Protein AF-F9XKU7-F1 (afdb_monomer)

Radius of gyration: 11.06 Å; Cα contacts (8 Å, |Δi|>4): 76; chains: 1; bounding box: 26×19×31 Å

Sequence (55 aa):
RQAVRTMVRSTVTEEDLAGEELCCGICREDFVVGGDWATLPCGHHFHSDCVTPWL

Foldseek 3Di:
DDFAPDWDKDFDAPVNVVPDQQAAPQPRHTHDHRFIWIAGPVGHIHHPVRCVVVD

Solvent-accessible surface area (backbone atoms only — not comparable to full-atom values): 3543 Å² total; per-residue (Å²): 142,86,84,77,91,63,58,46,76,49,66,38,44,69,72,70,58,72,78,49,95,56,52,18,88,79,82,72,44,69,73,48,72,74,36,59,30,26,35,39,85,86,72,53,61,31,41,48,75,69,55,51,87,81,111

Nearest PDB structures (foldseek):
  7bvw-assembly2_B  TM=8.547E-01  e=2.941E-03  Arabidopsis thaliana
  7ojx-assembly1_A  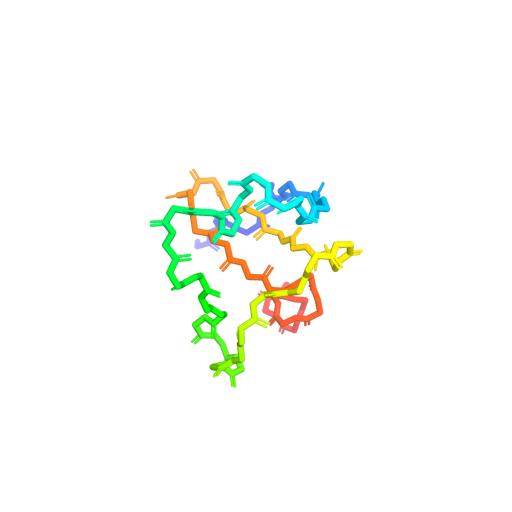TM=7.995E-01  e=2.269E-03  Homo sapiens
  1x4j-assembly1_A  TM=8.135E-01  e=1.992E-03  Homo sapiens
  7bvw-assembly1_A  TM=8.336E-01  e=5.627E-03  Arabidopsis thaliana
  4v3l-assembly1_C  TM=8.205E-01  e=4.942E-03  Homo sapiens

Mean predicted aligned error: 6.13 Å

Secondary structure (DSSP, 8-state):
----S-PEEEEPPHHHHSSS--B-TTT--B--TT-EEEE-TTS-EEEHHHHGGG-

Structure (mmCIF, N/CA/C/O backbone):
data_AF-F9XKU7-F1
#
_entry.id   AF-F9XKU7-F1
#
loop_
_atom_site.group_PDB
_atom_site.id
_atom_site.type_symbol
_atom_site.label_atom_id
_atom_site.label_alt_id
_atom_site.label_comp_id
_atom_site.label_asym_id
_atom_site.label_entity_id
_atom_site.label_seq_id
_atom_site.pdbx_PDB_ins_code
_atom_site.Cartn_x
_atom_site.Cartn_y
_atom_site.Cartn_z
_atom_site.occupancy
_atom_site.B_iso_or_equiv
_atom_site.auth_seq_id
_atom_site.auth_comp_id
_atom_site.auth_asym_id
_atom_site.auth_atom_id
_atom_site.pdbx_PDB_model_num
ATOM 1 N N . ARG A 1 1 ? -9.846 2.394 19.303 1.00 44.88 1 ARG A N 1
ATOM 2 C CA . ARG A 1 1 ? -8.935 1.684 18.375 1.00 44.88 1 ARG A CA 1
ATOM 3 C C . ARG A 1 1 ? -9.481 1.887 16.963 1.00 44.88 1 ARG A C 1
ATOM 5 O O . ARG A 1 1 ? -10.338 1.126 16.556 1.00 44.88 1 ARG A O 1
ATOM 12 N N . GLN A 1 2 ? -9.133 2.984 16.289 1.00 48.91 2 GLN A N 1
ATOM 13 C CA . GLN A 1 2 ? -9.658 3.311 14.955 1.00 48.91 2 GLN A CA 1
ATOM 14 C C . GLN A 1 2 ? -8.502 3.888 14.138 1.00 48.91 2 GLN A C 1
ATOM 16 O O . GLN A 1 2 ? -8.114 5.024 14.380 1.00 48.91 2 GLN A O 1
ATOM 21 N N . ALA A 1 3 ? -7.910 3.093 13.246 1.00 53.62 3 ALA A N 1
ATOM 22 C CA . ALA A 1 3 ? -6.794 3.545 12.407 1.00 53.62 3 ALA A CA 1
ATOM 23 C C . ALA A 1 3 ? -6.936 3.175 10.919 1.00 53.62 3 ALA A C 1
ATOM 25 O O . ALA A 1 3 ? -6.070 3.530 10.133 1.00 53.62 3 ALA A O 1
ATOM 26 N N . VAL A 1 4 ? -8.016 2.498 10.504 1.00 54.06 4 VAL A N 1
ATOM 27 C CA . VAL A 1 4 ? -8.087 1.873 9.162 1.00 54.06 4 VAL A CA 1
ATOM 28 C C . VAL A 1 4 ? -9.060 2.588 8.207 1.0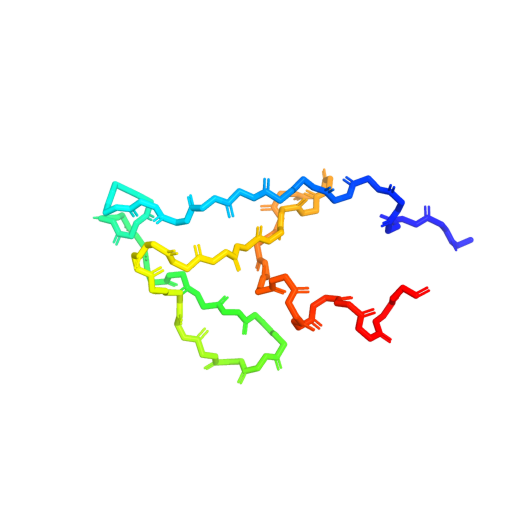0 54.06 4 VAL A C 1
ATOM 30 O O . VAL A 1 4 ? -9.283 2.152 7.088 1.00 54.06 4 VAL A O 1
ATOM 33 N N . ARG A 1 5 ? -9.647 3.725 8.595 1.00 59.66 5 ARG A N 1
ATOM 34 C CA . ARG A 1 5 ? -10.757 4.323 7.827 1.00 59.66 5 ARG A CA 1
ATOM 35 C C . ARG A 1 5 ? -10.363 5.136 6.586 1.00 59.66 5 ARG A C 1
ATOM 37 O O . ARG A 1 5 ? -11.256 5.516 5.837 1.00 59.66 5 ARG A O 1
ATOM 44 N N . THR A 1 6 ? -9.075 5.384 6.353 1.00 66.44 6 THR A N 1
ATOM 45 C CA . THR A 1 6 ? -8.613 6.266 5.265 1.00 66.44 6 THR A CA 1
ATOM 46 C C . THR A 1 6 ? -7.424 5.659 4.523 1.00 66.44 6 THR A C 1
ATOM 48 O O . THR A 1 6 ? -6.341 6.236 4.483 1.00 66.44 6 THR A O 1
ATOM 51 N N . MET A 1 7 ? -7.601 4.453 3.985 1.00 77.62 7 MET A N 1
ATOM 52 C CA . MET A 1 7 ? -6.638 3.879 3.043 1.00 77.62 7 MET A CA 1
ATOM 53 C C . MET A 1 7 ? -6.841 4.492 1.655 1.00 77.62 7 MET A C 1
ATOM 55 O O . MET A 1 7 ? -7.977 4.656 1.204 1.00 77.62 7 MET A O 1
ATOM 59 N N . VAL A 1 8 ? -5.746 4.844 0.991 1.00 85.69 8 VAL A N 1
ATOM 60 C CA . VAL A 1 8 ? -5.765 5.348 -0.386 1.00 85.69 8 VAL A CA 1
ATOM 61 C C . VAL A 1 8 ? -5.436 4.186 -1.306 1.00 85.69 8 VAL A C 1
ATOM 63 O O . VAL A 1 8 ? -4.414 3.536 -1.116 1.00 85.69 8 VAL A O 1
ATOM 66 N N . ARG A 1 9 ? -6.307 3.909 -2.279 1.00 88.88 9 ARG A N 1
ATOM 67 C CA . ARG A 1 9 ? -6.043 2.904 -3.313 1.00 88.88 9 ARG A CA 1
ATOM 68 C C . ARG A 1 9 ? -5.330 3.561 -4.483 1.00 88.88 9 ARG A C 1
ATOM 70 O O . ARG A 1 9 ? -5.797 4.586 -4.977 1.00 88.88 9 ARG A O 1
ATOM 77 N N . SER A 1 10 ? -4.255 2.931 -4.926 1.00 90.62 10 SER A N 1
ATOM 78 C CA . SER A 1 10 ? -3.437 3.382 -6.048 1.00 90.62 10 SER A CA 1
ATOM 79 C C . SER A 1 10 ? -2.983 2.181 -6.876 1.00 90.62 10 SER A C 1
ATOM 81 O O . SER A 1 10 ? -3.089 1.033 -6.441 1.00 90.62 10 SER A O 1
ATOM 83 N N . THR A 1 11 ? -2.485 2.446 -8.077 1.00 92.06 11 THR A N 1
ATOM 84 C CA . THR A 1 11 ? -1.930 1.424 -8.968 1.00 92.06 11 THR A CA 1
ATOM 85 C C . THR A 1 11 ? -0.414 1.491 -8.919 1.00 92.06 11 THR A C 1
ATOM 87 O O . THR A 1 11 ? 0.144 2.585 -8.923 1.00 92.06 11 THR A O 1
ATOM 90 N N . VAL A 1 12 ? 0.231 0.331 -8.874 1.00 90.75 12 VAL A N 1
ATOM 91 C CA . VAL A 1 12 ? 1.688 0.198 -8.874 1.00 90.75 12 VAL A CA 1
ATOM 92 C C . VAL A 1 12 ? 2.215 0.517 -10.268 1.00 90.75 12 VAL A C 1
ATOM 94 O O . VAL A 1 12 ? 1.780 -0.079 -11.257 1.00 90.75 12 VAL A O 1
ATOM 97 N N . THR A 1 13 ? 3.154 1.448 -10.361 1.00 90.44 13 THR A N 1
ATOM 98 C CA . THR A 1 13 ? 3.845 1.797 -11.606 1.00 90.44 13 THR A CA 1
ATOM 99 C C . THR A 1 13 ? 5.230 1.151 -11.663 1.00 90.44 13 THR A C 1
ATOM 101 O O . THR A 1 13 ? 5.756 0.677 -10.658 1.00 90.44 13 THR A O 1
ATOM 104 N N . GLU A 1 14 ? 5.845 1.117 -12.847 1.00 88.88 14 GLU A N 1
ATOM 105 C CA . GLU A 1 14 ? 7.236 0.654 -12.994 1.00 88.88 14 GLU A CA 1
ATOM 106 C C . GLU A 1 14 ? 8.210 1.495 -12.159 1.00 88.88 14 GLU A C 1
ATOM 108 O O . GLU A 1 14 ? 9.186 0.964 -11.636 1.00 88.88 14 GLU A O 1
ATOM 113 N N . GLU A 1 15 ? 7.925 2.789 -11.986 1.00 87.94 15 GLU A N 1
ATOM 114 C CA . GLU A 1 15 ? 8.744 3.705 -11.188 1.00 87.94 15 GLU A CA 1
ATOM 115 C C . GLU A 1 15 ? 8.687 3.373 -9.690 1.00 87.94 15 GLU A C 1
ATOM 117 O O . GLU A 1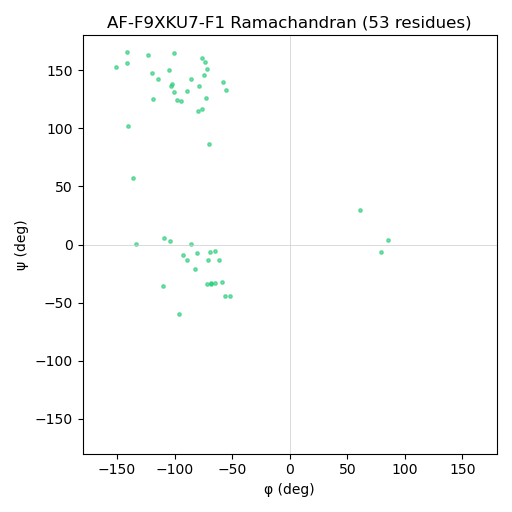 15 ? 9.705 3.479 -9.009 1.00 87.94 15 GLU A O 1
ATOM 122 N N . ASP A 1 16 ? 7.538 2.901 -9.191 1.00 86.12 16 ASP A N 1
ATOM 123 C CA . ASP A 1 16 ? 7.381 2.486 -7.790 1.00 86.12 16 ASP A CA 1
ATOM 124 C C . ASP A 1 16 ? 8.254 1.266 -7.450 1.00 86.12 16 ASP A C 1
ATOM 126 O O . ASP A 1 16 ? 8.763 1.156 -6.336 1.00 86.12 16 ASP A O 1
ATOM 130 N N . LEU A 1 17 ? 8.462 0.361 -8.414 1.00 84.12 17 LEU A N 1
ATOM 131 C CA . LEU A 1 17 ? 9.270 -0.856 -8.249 1.00 84.12 17 LEU A CA 1
ATOM 132 C C . LEU A 1 17 ? 10.740 -0.676 -8.653 1.00 84.12 17 LEU A C 1
ATOM 134 O O . LEU A 1 17 ? 11.561 -1.557 -8.407 1.00 84.12 17 LEU A O 1
ATOM 138 N N . ALA A 1 18 ? 11.099 0.453 -9.269 1.00 81.88 18 ALA A N 1
ATOM 139 C CA . ALA A 1 18 ? 12.456 0.708 -9.749 1.00 81.88 18 ALA A CA 1
ATOM 140 C C . ALA A 1 18 ? 13.477 0.957 -8.618 1.00 81.88 18 ALA A C 1
ATOM 142 O O . ALA A 1 18 ? 14.681 0.973 -8.881 1.00 81.88 18 ALA A O 1
ATOM 143 N N . GLY A 1 19 ? 13.012 1.182 -7.382 1.00 65.75 19 GLY A N 1
ATOM 144 C CA . GLY A 1 19 ? 13.847 1.597 -6.251 1.00 65.75 19 GLY A CA 1
ATOM 145 C C . GLY A 1 19 ? 14.054 0.556 -5.148 1.00 65.75 19 GLY A C 1
ATOM 146 O O . GLY A 1 19 ? 15.144 0.519 -4.583 1.00 65.75 19 GLY A O 1
ATOM 147 N N . GLU A 1 20 ? 13.055 -0.277 -4.832 1.00 65.50 20 GLU A N 1
ATOM 148 C CA . GLU A 1 20 ? 13.097 -1.223 -3.704 1.00 65.50 20 GLU A CA 1
ATOM 149 C C . GLU A 1 20 ? 12.232 -2.472 -3.963 1.00 65.50 20 GLU A C 1
ATOM 151 O O . GLU A 1 20 ? 11.226 -2.415 -4.671 1.00 65.50 20 GLU A O 1
ATOM 156 N N . GLU A 1 21 ? 12.601 -3.602 -3.348 1.00 66.62 21 GLU A N 1
ATOM 157 C CA . GLU A 1 21 ? 11.779 -4.819 -3.293 1.00 66.62 21 GLU A CA 1
ATOM 158 C C . GLU A 1 21 ? 10.561 -4.573 -2.385 1.00 66.62 21 GLU A C 1
ATOM 160 O O . GLU A 1 21 ? 10.585 -4.804 -1.172 1.00 66.62 21 GLU A O 1
ATOM 165 N N . LEU A 1 22 ? 9.487 -4.035 -2.965 1.00 82.88 22 LEU A N 1
ATOM 166 C CA . LEU A 1 22 ? 8.230 -3.814 -2.262 1.00 82.88 22 LEU A CA 1
ATOM 167 C C . LEU A 1 22 ? 7.459 -5.139 -2.179 1.00 82.88 22 LEU A C 1
ATOM 169 O O . LEU A 1 22 ? 6.995 -5.672 -3.187 1.00 82.88 22 LEU A O 1
ATOM 173 N N . CYS A 1 23 ? 7.275 -5.637 -0.954 1.00 88.31 23 CYS A N 1
ATOM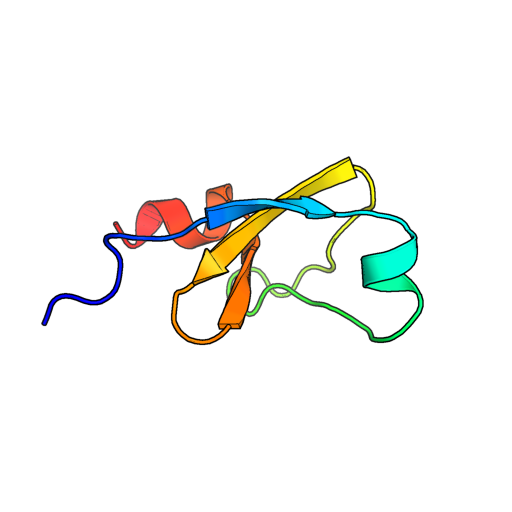 174 C CA . CYS A 1 23 ? 6.475 -6.827 -0.674 1.00 88.31 23 CYS A CA 1
ATOM 175 C C . CYS A 1 23 ? 5.295 -6.512 0.249 1.00 88.31 23 CYS A C 1
ATOM 177 O O . CYS A 1 23 ? 5.353 -5.658 1.141 1.00 88.31 23 CYS A O 1
ATOM 179 N N . CYS A 1 24 ? 4.198 -7.237 0.064 1.00 90.00 24 CYS A N 1
ATOM 180 C CA . CYS A 1 24 ? 3.052 -7.135 0.944 1.00 90.00 24 CYS A CA 1
ATOM 181 C C . CYS A 1 24 ? 3.337 -7.865 2.264 1.00 90.00 24 CYS A C 1
ATOM 183 O O . CYS A 1 24 ? 3.432 -9.088 2.303 1.00 90.00 24 CYS A O 1
ATOM 185 N N . GLY A 1 25 ? 3.362 -7.145 3.389 1.00 86.62 25 GLY A N 1
ATOM 186 C CA . GLY A 1 25 ? 3.594 -7.743 4.715 1.00 86.62 25 GLY A CA 1
ATOM 187 C C . GLY A 1 25 ? 2.514 -8.728 5.206 1.00 86.62 25 GLY A C 1
ATOM 188 O O . GLY A 1 25 ? 2.687 -9.331 6.264 1.00 86.62 25 GLY A O 1
ATOM 189 N N . ILE A 1 26 ? 1.407 -8.888 4.467 1.00 88.31 26 ILE A N 1
ATOM 190 C CA . ILE A 1 26 ? 0.288 -9.787 4.800 1.00 88.31 26 ILE A CA 1
ATOM 191 C C . ILE A 1 26 ? 0.442 -11.131 4.082 1.00 88.31 26 ILE A C 1
ATOM 193 O O . ILE A 1 26 ? 0.539 -12.162 4.745 1.00 88.31 26 ILE A O 1
ATOM 197 N N . CYS A 1 27 ? 0.483 -11.130 2.745 1.00 91.06 27 CYS A N 1
ATOM 198 C CA . CYS A 1 27 ? 0.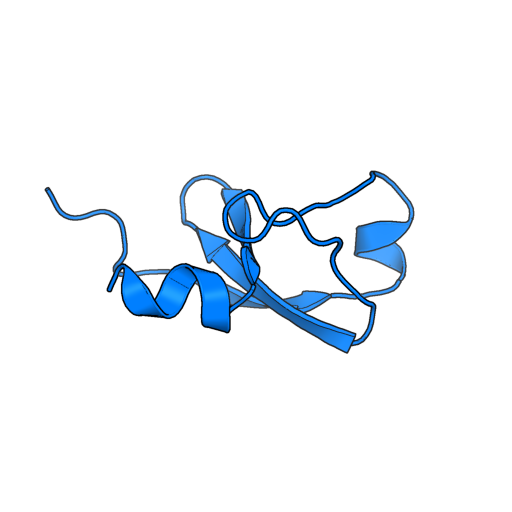632 -12.357 1.955 1.00 91.06 27 CYS A CA 1
ATOM 199 C C . CYS A 1 27 ? 2.094 -12.741 1.679 1.00 91.06 27 CYS A C 1
ATOM 201 O O . CYS A 1 27 ? 2.357 -13.889 1.340 1.00 91.06 27 CYS A O 1
ATOM 203 N N . ARG A 1 28 ? 3.045 -11.825 1.918 1.00 88.69 28 ARG A N 1
ATOM 204 C CA . ARG A 1 28 ? 4.481 -11.974 1.616 1.00 88.69 28 ARG A CA 1
ATOM 205 C C . ARG A 1 28 ? 4.775 -12.172 0.128 1.00 88.69 28 ARG A C 1
ATOM 207 O O . ARG A 1 28 ? 5.753 -12.824 -0.216 1.00 88.69 28 ARG A O 1
ATOM 214 N N . GLU A 1 29 ? 3.926 -11.612 -0.727 1.00 90.25 29 GLU A N 1
ATOM 215 C CA . GLU A 1 29 ? 4.120 -11.578 -2.178 1.00 90.25 29 GLU A CA 1
ATOM 216 C C . GLU A 1 29 ? 4.540 -10.177 -2.623 1.00 90.25 29 GLU A C 1
ATOM 218 O O . GLU A 1 29 ? 4.165 -9.178 -1.996 1.00 90.25 29 GLU A O 1
ATOM 223 N N . ASP A 1 30 ? 5.309 -10.122 -3.704 1.00 90.31 30 ASP A N 1
ATOM 224 C CA . ASP A 1 30 ? 5.773 -8.886 -4.324 1.00 90.31 30 ASP A CA 1
ATOM 225 C C . ASP A 1 30 ? 4.639 -8.152 -5.038 1.00 90.31 30 ASP A C 1
ATOM 227 O O . ASP A 1 30 ? 3.687 -8.758 -5.541 1.00 90.31 30 ASP A O 1
ATOM 231 N N . PHE A 1 31 ? 4.755 -6.828 -5.105 1.00 90.19 31 PHE A N 1
ATOM 232 C CA . PHE A 1 31 ? 3.852 -6.030 -5.922 1.00 90.19 31 PHE A CA 1
ATOM 233 C C . PHE A 1 31 ? 4.191 -6.170 -7.406 1.00 90.19 31 PHE A C 1
ATOM 235 O O . PHE A 1 31 ? 5.351 -6.275 -7.803 1.00 90.19 31 PHE A O 1
ATOM 242 N N . VAL A 1 32 ? 3.157 -6.122 -8.243 1.00 89.56 32 VAL A N 1
ATOM 243 C CA . VAL A 1 32 ? 3.287 -6.197 -9.701 1.00 89.56 32 VAL A CA 1
ATOM 244 C C . VAL A 1 32 ? 2.862 -4.885 -10.341 1.00 89.56 32 VAL A C 1
ATOM 246 O O . VAL A 1 32 ? 1.891 -4.265 -9.908 1.00 89.56 32 VAL A O 1
ATOM 249 N N . VAL A 1 33 ? 3.562 -4.480 -11.401 1.00 90.88 33 VAL A N 1
ATOM 250 C CA . VAL A 1 33 ? 3.189 -3.314 -12.215 1.00 90.88 33 VAL A CA 1
ATOM 251 C C . VAL A 1 33 ? 1.759 -3.475 -12.723 1.00 90.88 33 VAL A C 1
ATOM 253 O O . VAL A 1 33 ? 1.382 -4.526 -13.239 1.00 90.88 33 VAL A O 1
ATOM 256 N N . GLY A 1 34 ? 0.960 -2.421 -12.585 1.00 89.56 34 GLY A N 1
ATOM 257 C CA . GLY A 1 34 ? -0.455 -2.425 -12.942 1.00 89.56 34 GLY A CA 1
ATOM 258 C C . GLY A 1 34 ? -1.359 -3.092 -11.903 1.00 89.56 34 GLY A C 1
ATOM 259 O O . GLY A 1 34 ? -2.577 -3.020 -12.047 1.00 89.56 34 GLY A O 1
ATOM 260 N N . GLY A 1 35 ? -0.795 -3.705 -10.858 1.00 89.19 35 GLY A N 1
ATOM 261 C CA . GLY A 1 35 ? -1.540 -4.212 -9.713 1.00 89.19 35 GLY A CA 1
ATOM 262 C C . GLY A 1 35 ? -2.022 -3.083 -8.807 1.00 89.19 35 GLY A C 1
ATOM 263 O O . GLY A 1 35 ? -1.462 -1.985 -8.794 1.00 89.19 35 GLY A O 1
ATOM 264 N N . ASP A 1 36 ? -3.073 -3.344 -8.036 1.00 90.62 36 ASP A N 1
ATOM 265 C CA . ASP A 1 36 ? -3.617 -2.373 -7.095 1.00 90.62 36 ASP A CA 1
ATOM 266 C C . ASP A 1 36 ? -3.177 -2.622 -5.649 1.00 90.62 36 ASP A C 1
ATOM 268 O O . ASP A 1 36 ? -3.299 -3.708 -5.074 1.00 90.62 36 ASP A O 1
ATOM 272 N N . TRP A 1 37 ? -2.708 -1.545 -5.026 1.00 90.94 37 TRP A N 1
ATOM 273 C CA . TRP A 1 37 ? -2.319 -1.514 -3.626 1.00 90.94 37 TRP A CA 1
ATOM 274 C C . TRP A 1 37 ? -3.090 -0.445 -2.855 1.00 90.94 37 TRP A C 1
ATOM 276 O O . TRP A 1 37 ? -3.701 0.471 -3.410 1.00 90.94 37 TRP A O 1
ATOM 286 N N . ALA A 1 38 ? -3.067 -0.575 -1.542 1.00 89.94 38 ALA A N 1
ATOM 287 C CA . ALA A 1 38 ? -3.629 0.355 -0.598 1.00 89.94 38 ALA A CA 1
ATOM 288 C C . ALA A 1 38 ? -2.509 0.887 0.2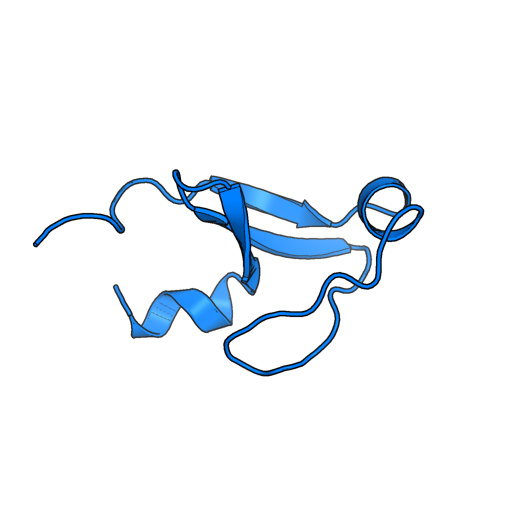98 1.00 89.94 38 ALA A C 1
ATOM 290 O O . ALA A 1 38 ? -1.803 0.119 0.958 1.00 89.94 38 ALA A O 1
ATOM 291 N N . THR A 1 39 ? -2.385 2.210 0.348 1.00 88.50 39 THR A N 1
ATOM 292 C CA . THR A 1 39 ? -1.479 2.916 1.250 1.00 88.50 39 THR A CA 1
ATOM 293 C C . THR A 1 39 ? -2.241 3.320 2.505 1.00 88.50 39 THR A C 1
ATOM 295 O O . THR A 1 39 ? -3.267 4.008 2.442 1.00 88.50 39 THR A O 1
ATOM 298 N N . LEU A 1 40 ? -1.751 2.897 3.669 1.00 85.81 40 LEU A N 1
ATOM 299 C CA . LEU A 1 40 ? -2.288 3.332 4.958 1.00 85.81 40 LEU A CA 1
ATOM 300 C C . LEU A 1 40 ? -1.823 4.758 5.291 1.00 85.81 40 LEU A C 1
ATOM 302 O O . LEU A 1 40 ? -0.773 5.190 4.820 1.00 85.81 40 LEU A O 1
ATOM 306 N N . PRO A 1 41 ? -2.512 5.472 6.203 1.00 83.25 41 PRO A N 1
ATOM 307 C CA . PRO A 1 41 ? -2.072 6.792 6.667 1.00 83.25 41 PRO A CA 1
ATOM 308 C C . PRO A 1 41 ? -0.701 6.784 7.371 1.00 83.25 41 PRO A C 1
ATOM 310 O O . PRO A 1 41 ? -0.117 7.841 7.580 1.00 83.25 41 PRO A O 1
ATOM 313 N N . CYS A 1 42 ? -0.179 5.610 7.742 1.00 84.44 42 CYS A N 1
ATOM 314 C CA . CYS A 1 42 ? 1.182 5.436 8.252 1.00 84.44 42 CYS A CA 1
ATOM 315 C C . CYS A 1 42 ? 2.246 5.253 7.151 1.00 84.44 42 CYS A C 1
ATOM 317 O O . CYS A 1 42 ? 3.406 5.047 7.490 1.00 84.44 42 CYS A O 1
ATOM 319 N N . GLY A 1 43 ? 1.864 5.279 5.869 1.00 81.06 43 GLY A N 1
ATOM 320 C CA . GLY A 1 43 ? 2.768 5.153 4.719 1.00 81.06 43 GLY A CA 1
ATOM 321 C C . GLY A 1 43 ? 3.096 3.720 4.285 1.00 81.06 43 GLY A C 1
ATOM 322 O O . GLY A 1 43 ? 3.901 3.539 3.382 1.00 81.06 43 GLY A O 1
ATOM 323 N N . HIS A 1 44 ? 2.493 2.698 4.899 1.00 86.50 44 HIS A N 1
ATOM 324 C CA . HIS A 1 44 ? 2.720 1.302 4.506 1.00 86.50 44 HIS A CA 1
ATOM 325 C C . HIS A 1 44 ? 1.803 0.876 3.355 1.00 86.50 44 HIS A C 1
ATOM 327 O O . HIS A 1 44 ? 0.621 1.232 3.348 1.00 86.50 44 HIS A O 1
ATOM 333 N N . HIS A 1 45 ? 2.342 0.062 2.446 1.00 88.62 45 HIS A N 1
ATOM 334 C CA . HIS A 1 45 ? 1.666 -0.455 1.256 1.00 88.62 45 HIS A CA 1
ATOM 335 C C . HIS A 1 45 ? 1.246 -1.91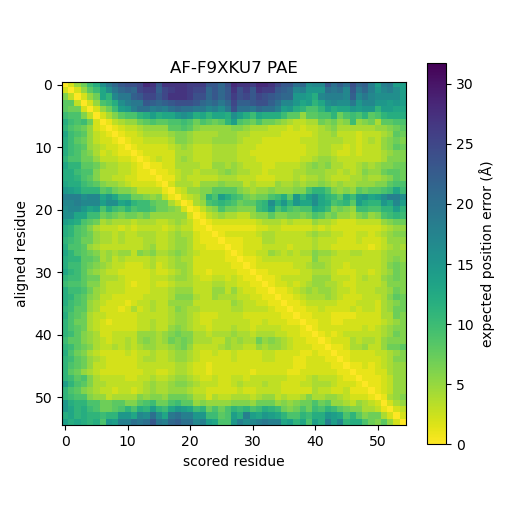9 1.438 1.00 88.62 45 HIS A C 1
ATOM 337 O O . HIS A 1 45 ? 2.025 -2.746 1.914 1.00 88.62 45 HIS A O 1
ATOM 343 N N . PHE A 1 46 ? 0.024 -2.258 1.029 1.00 90.38 46 PHE A N 1
ATOM 344 C CA . PHE A 1 46 ? -0.494 -3.633 1.009 1.00 90.38 46 PHE A CA 1
ATOM 345 C C . PHE A 1 46 ? -1.342 -3.858 -0.236 1.00 90.38 46 PHE A C 1
ATOM 347 O O . PHE A 1 46 ? -1.910 -2.903 -0.748 1.00 90.38 46 PHE A O 1
ATOM 354 N N . HIS A 1 47 ? -1.505 -5.096 -0.705 1.00 91.44 47 HIS A N 1
ATOM 355 C CA . HIS A 1 47 ? -2.511 -5.364 -1.736 1.00 91.44 47 HIS A CA 1
ATOM 356 C C . HIS A 1 47 ? -3.894 -4.948 -1.235 1.00 91.44 47 HIS A C 1
ATOM 358 O O . HIS A 1 47 ? -4.231 -5.194 -0.069 1.00 91.44 47 HIS A O 1
ATOM 364 N N . SER A 1 48 ? -4.696 -4.346 -2.118 1.00 88.19 48 SER A N 1
ATOM 365 C CA . SER A 1 48 ? -6.061 -3.929 -1.781 1.00 88.19 48 SER A CA 1
ATOM 366 C C . SER A 1 48 ? -6.852 -5.092 -1.165 1.00 88.19 48 SER A C 1
ATOM 368 O O . SER A 1 48 ? -7.474 -4.937 -0.115 1.00 88.19 48 SER A O 1
ATOM 370 N N . ASP A 1 49 ? -6.743 -6.290 -1.742 1.00 86.62 49 ASP A N 1
ATOM 371 C CA .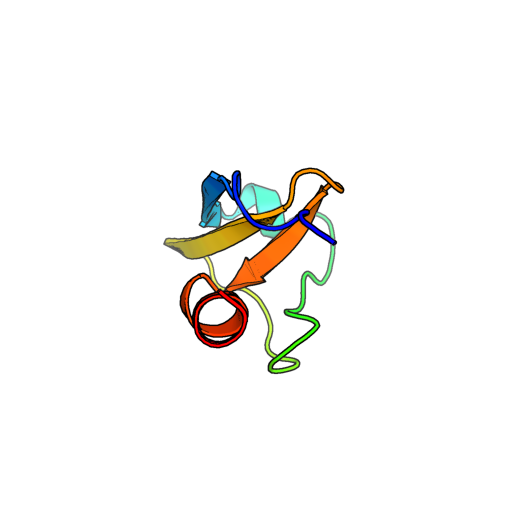 ASP A 1 49 ? -7.403 -7.499 -1.239 1.00 86.62 49 ASP A CA 1
ATOM 372 C C . ASP A 1 49 ? -6.842 -7.994 0.099 1.00 86.62 49 ASP A C 1
ATOM 374 O O . ASP A 1 49 ? -7.584 -8.492 0.942 1.00 86.62 49 ASP A O 1
ATOM 378 N N . CYS A 1 50 ? -5.542 -7.815 0.344 1.00 87.56 50 CYS A N 1
ATOM 379 C CA . CYS A 1 50 ? -4.895 -8.276 1.574 1.00 87.56 50 CYS A CA 1
ATOM 380 C C . CYS A 1 50 ? -5.284 -7.443 2.801 1.00 87.56 50 CYS A C 1
ATOM 382 O O . CYS A 1 50 ? -5.379 -7.986 3.902 1.00 87.56 50 CYS A O 1
ATOM 384 N N . VAL A 1 51 ? -5.518 -6.137 2.633 1.00 81.81 51 VAL A N 1
ATOM 385 C CA . VAL A 1 51 ? -5.947 -5.252 3.733 1.00 81.81 51 VAL A CA 1
ATOM 386 C C . VAL A 1 51 ? -7.461 -5.323 3.993 1.00 81.81 51 VAL A C 1
ATOM 388 O O . VAL A 1 51 ? -7.908 -5.028 5.100 1.00 81.81 51 VAL A O 1
ATOM 391 N N . THR A 1 52 ? -8.245 -5.777 3.010 1.00 73.38 52 THR A N 1
ATOM 392 C CA . THR A 1 52 ? -9.715 -5.880 3.072 1.00 73.38 52 THR A CA 1
ATOM 393 C C . THR A 1 52 ? -10.267 -6.722 4.239 1.00 73.38 52 THR A C 1
ATOM 395 O O . THR A 1 52 ? -11.197 -6.247 4.884 1.00 73.38 52 THR A O 1
ATOM 398 N N . PRO A 1 53 ? -9.739 -7.915 4.590 1.00 67.44 53 PRO A N 1
ATOM 399 C CA . PRO A 1 53 ? -10.291 -8.724 5.689 1.00 67.44 53 PRO A CA 1
ATOM 400 C C . PRO A 1 53 ? -10.091 -8.131 7.096 1.00 67.44 53 PRO A C 1
ATOM 402 O O . PRO A 1 53 ? -10.595 -8.692 8.068 1.00 67.44 53 PRO A O 1
ATOM 405 N N . TRP A 1 54 ? -9.344 -7.030 7.224 1.00 62.84 54 TRP A N 1
ATOM 406 C CA . TRP A 1 54 ? -9.045 -6.362 8.4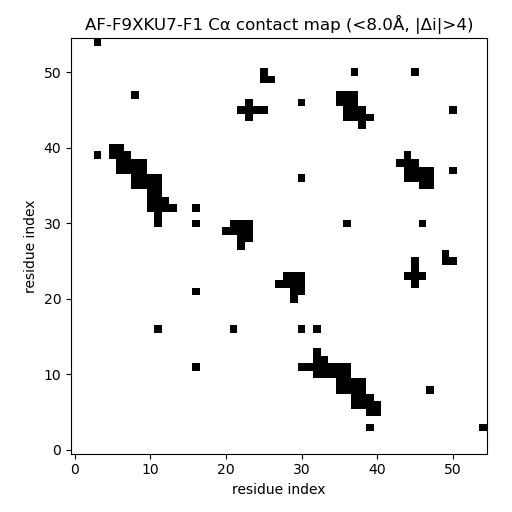98 1.00 62.84 54 TRP A CA 1
ATOM 407 C C . TRP A 1 54 ? -9.851 -5.068 8.714 1.00 62.84 54 TRP A C 1
ATOM 409 O O . TRP A 1 54 ? -9.644 -4.373 9.716 1.00 62.84 54 TRP A O 1
ATOM 419 N N . LEU A 1 55 ? -10.750 -4.758 7.776 1.00 55.94 55 LEU A N 1
ATOM 420 C CA . LEU A 1 55 ? -11.807 -3.749 7.868 1.00 55.94 55 LEU A CA 1
ATOM 421 C C . LEU A 1 55 ? -13.137 -4.390 8.276 1.00 55.94 55 LEU A C 1
ATOM 423 O O . LEU A 1 55 ? -13.883 -3.705 9.014 1.00 55.94 55 LEU A O 1
#

pLDDT: mean 81.3, std 12.59, range [44.88, 92.06]

Organism: Zymoseptoria tritici (strain CBS 115943 / IPO323) (NCBI:txid336722)

InterPro domains:
  IPR001841 Zinc finger, RING-type [PF13639] (23-55)
  IPR013083 Zinc finger, RING/FYVE/PHD-type [G3DSA:3.30.40.10] (1-55)